Protein AF-A0A961GPV2-F1 (afdb_monomer)

Structure (mmCIF, N/CA/C/O backbone):
data_AF-A0A961GPV2-F1
#
_entry.id   AF-A0A961GPV2-F1
#
loop_
_atom_site.group_PDB
_atom_site.id
_atom_site.type_symbol
_atom_site.label_atom_id
_atom_site.label_alt_id
_atom_site.label_comp_id
_atom_site.label_asym_id
_atom_site.label_entity_id
_atom_site.label_seq_id
_atom_site.pdbx_PDB_ins_code
_atom_site.Cartn_x
_atom_site.Cartn_y
_atom_site.Cartn_z
_atom_site.occupancy
_atom_site.B_iso_or_equiv
_atom_site.auth_seq_id
_atom_site.auth_comp_id
_atom_site.auth_asym_id
_atom_site.auth_atom_id
_atom_site.pdbx_PDB_model_num
ATOM 1 N N . MET A 1 1 ? 78.010 5.850 15.231 1.00 38.69 1 MET A N 1
ATOM 2 C CA . MET A 1 1 ? 76.983 5.231 14.366 1.00 38.69 1 MET A CA 1
ATOM 3 C C . MET A 1 1 ? 75.632 5.747 14.831 1.00 38.69 1 MET A C 1
ATOM 5 O O . MET A 1 1 ? 75.211 5.375 15.913 1.00 38.69 1 MET A O 1
ATOM 9 N N . VAL A 1 2 ? 75.016 6.680 14.100 1.00 40.44 2 VAL A N 1
ATOM 10 C CA . VAL A 1 2 ? 73.680 7.208 14.430 1.00 40.44 2 VAL A CA 1
ATOM 11 C C . VAL A 1 2 ? 72.822 7.032 13.186 1.00 40.44 2 VAL A C 1
ATOM 13 O O . VAL A 1 2 ? 72.975 7.753 12.202 1.00 40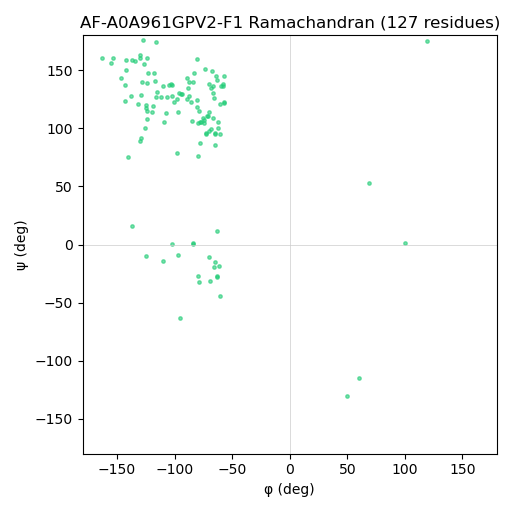.44 2 VAL A O 1
ATOM 16 N N . THR A 1 3 ? 72.003 5.987 13.201 1.00 38.59 3 THR A N 1
ATOM 17 C CA . THR A 1 3 ? 71.165 5.551 12.085 1.00 38.59 3 THR A CA 1
ATOM 18 C C . THR A 1 3 ? 69.973 6.500 11.967 1.00 38.59 3 THR A C 1
ATOM 20 O O . THR A 1 3 ? 69.099 6.517 12.830 1.00 38.59 3 THR A O 1
ATOM 23 N N . ARG A 1 4 ? 69.949 7.335 10.924 1.00 45.41 4 ARG A N 1
ATOM 24 C CA . ARG A 1 4 ? 68.795 8.184 10.596 1.00 45.41 4 ARG A CA 1
ATOM 25 C C . ARG A 1 4 ? 67.728 7.314 9.926 1.00 45.41 4 ARG A C 1
ATOM 27 O O . ARG A 1 4 ? 67.897 6.929 8.774 1.00 45.41 4 ARG A O 1
ATOM 34 N N . LEU A 1 5 ? 66.658 6.989 10.651 1.00 44.47 5 LEU A N 1
ATOM 35 C CA . LEU A 1 5 ? 65.458 6.374 10.081 1.00 44.47 5 LEU A CA 1
ATOM 36 C C . LEU A 1 5 ? 64.712 7.420 9.243 1.00 44.47 5 LEU A C 1
ATOM 38 O O . LEU A 1 5 ? 64.177 8.389 9.778 1.00 44.47 5 LEU A O 1
ATOM 42 N N . ALA A 1 6 ? 64.709 7.232 7.924 1.00 50.00 6 ALA A N 1
ATOM 43 C CA . ALA A 1 6 ? 63.893 8.004 6.999 1.00 50.00 6 ALA A CA 1
ATOM 44 C C . ALA A 1 6 ? 62.463 7.444 7.006 1.00 50.00 6 ALA A C 1
ATOM 46 O O . ALA A 1 6 ? 62.240 6.279 6.678 1.00 50.00 6 ALA A O 1
ATOM 47 N N . LEU A 1 7 ? 61.502 8.275 7.405 1.00 41.22 7 LEU A N 1
ATOM 48 C CA . LEU A 1 7 ? 60.079 7.961 7.380 1.00 41.22 7 LEU A CA 1
ATOM 49 C C . LEU A 1 7 ? 59.566 8.155 5.943 1.00 41.22 7 LEU A C 1
ATOM 51 O O . LEU A 1 7 ? 59.434 9.284 5.475 1.00 41.22 7 LEU A O 1
ATOM 55 N N . VAL A 1 8 ? 59.334 7.059 5.221 1.00 47.03 8 VAL A N 1
ATOM 56 C CA . VAL A 1 8 ? 58.739 7.080 3.876 1.00 47.03 8 VAL A CA 1
ATOM 57 C C . VAL A 1 8 ? 57.221 7.108 4.035 1.00 47.03 8 VAL A C 1
ATOM 59 O O . VAL A 1 8 ? 56.610 6.113 4.417 1.00 47.03 8 VAL A O 1
ATOM 62 N N . ALA A 1 9 ? 56.613 8.265 3.778 1.00 45.03 9 ALA A N 1
ATOM 63 C CA . ALA A 1 9 ? 55.165 8.423 3.743 1.00 45.03 9 ALA A CA 1
ATOM 64 C C . ALA A 1 9 ? 54.615 7.794 2.452 1.00 45.03 9 ALA A C 1
ATOM 66 O O . ALA A 1 9 ? 54.807 8.322 1.357 1.00 45.03 9 ALA A O 1
ATOM 67 N N . VAL A 1 10 ? 53.959 6.641 2.581 1.00 53.12 10 VAL A N 1
ATOM 68 C CA . VAL A 1 10 ? 53.252 5.973 1.484 1.00 53.12 10 VAL A CA 1
ATOM 69 C C . VAL A 1 10 ? 51.918 6.691 1.273 1.00 53.12 10 VAL A C 1
ATOM 71 O O . VAL A 1 10 ? 50.999 6.565 2.077 1.00 53.12 10 VAL A O 1
ATOM 74 N N . LEU A 1 11 ? 51.826 7.475 0.199 1.00 47.22 11 LEU A N 1
ATOM 75 C CA . LEU A 1 11 ? 50.581 8.054 -0.307 1.00 47.22 11 LEU A CA 1
ATOM 76 C C . LEU A 1 11 ? 49.745 6.939 -0.950 1.00 47.22 11 LEU A C 1
ATOM 78 O O . LEU A 1 11 ? 49.952 6.573 -2.106 1.00 47.22 11 LEU A O 1
ATOM 82 N N . THR A 1 12 ? 48.821 6.364 -0.185 1.00 59.25 12 THR A N 1
ATOM 83 C CA . THR A 1 12 ? 47.836 5.406 -0.694 1.00 59.25 12 THR A CA 1
ATOM 84 C C . THR A 1 12 ? 46.783 6.165 -1.501 1.00 59.25 12 THR A C 1
ATOM 86 O O . THR A 1 12 ? 45.940 6.865 -0.945 1.00 59.25 12 THR A O 1
ATOM 89 N N . VAL A 1 13 ? 46.853 6.060 -2.829 1.00 55.75 13 VAL A N 1
ATOM 90 C CA . VAL A 1 13 ? 45.819 6.560 -3.743 1.00 55.75 13 VAL A CA 1
ATOM 91 C C . VAL A 1 13 ? 44.558 5.726 -3.521 1.00 55.75 13 VAL A C 1
ATOM 93 O O . VAL A 1 13 ? 44.517 4.545 -3.857 1.00 55.75 13 VAL A O 1
ATOM 96 N N . CYS A 1 14 ? 43.544 6.338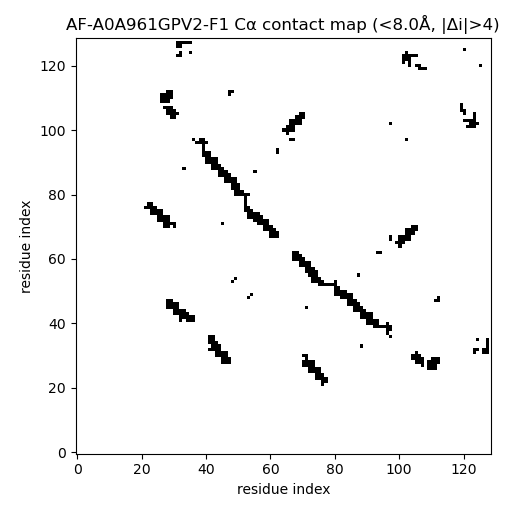 -2.912 1.00 49.47 14 CYS A N 1
ATOM 97 C CA . CYS A 1 14 ? 42.223 5.745 -2.752 1.00 49.47 14 CYS A CA 1
ATOM 98 C C . CYS A 1 14 ? 41.541 5.757 -4.128 1.00 49.47 14 CYS A C 1
ATOM 100 O O . CYS A 1 14 ? 41.025 6.784 -4.568 1.00 49.47 14 CYS A O 1
ATOM 102 N N . ALA A 1 15 ? 41.621 4.642 -4.853 1.00 54.62 15 ALA A N 1
ATOM 103 C CA . ALA A 1 15 ? 40.855 4.442 -6.072 1.00 54.62 15 ALA A CA 1
ATOM 104 C C . ALA A 1 15 ? 39.384 4.267 -5.675 1.00 54.62 15 ALA A C 1
ATOM 106 O O . ALA A 1 15 ? 38.972 3.190 -5.246 1.00 54.62 15 ALA A O 1
ATOM 107 N N . CYS A 1 16 ? 38.603 5.342 -5.765 1.00 51.69 16 CYS A N 1
ATOM 108 C CA . CYS A 1 16 ? 37.156 5.270 -5.634 1.00 51.69 16 CYS A CA 1
ATOM 109 C C . CYS A 1 16 ? 36.635 4.390 -6.773 1.00 51.69 16 CYS A C 1
ATOM 111 O O . CYS A 1 16 ? 36.626 4.808 -7.929 1.00 51.69 16 CYS A O 1
ATOM 113 N N . ALA A 1 17 ? 36.242 3.159 -6.452 1.00 53.50 17 ALA A N 1
ATOM 114 C CA . ALA A 1 17 ? 35.449 2.343 -7.348 1.00 53.50 17 ALA A CA 1
ATOM 115 C C . ALA A 1 17 ? 34.122 3.079 -7.573 1.00 53.50 17 ALA A C 1
ATOM 117 O O . ALA A 1 17 ? 33.241 3.067 -6.718 1.00 53.50 17 ALA A O 1
ATOM 118 N N . THR A 1 18 ? 33.993 3.767 -8.704 1.00 52.91 18 THR A N 1
ATOM 119 C CA . THR A 1 18 ? 32.694 4.149 -9.257 1.00 52.91 18 THR A CA 1
ATOM 120 C C . THR A 1 18 ? 31.984 2.857 -9.631 1.00 52.91 18 THR A C 1
ATOM 122 O O . THR A 1 18 ? 32.125 2.362 -10.748 1.00 52.91 18 THR A O 1
ATOM 125 N N . GLY A 1 19 ? 31.295 2.258 -8.660 1.00 49.66 19 GLY A N 1
ATOM 126 C CA . GLY A 1 19 ? 30.285 1.254 -8.942 1.00 49.66 19 GLY A CA 1
ATOM 127 C C . GLY A 1 19 ? 29.220 1.924 -9.796 1.00 49.66 19 GLY A C 1
ATOM 128 O O . GLY A 1 19 ? 28.664 2.943 -9.393 1.00 49.66 19 GLY A O 1
ATOM 129 N N . CYS A 1 20 ? 28.995 1.398 -10.996 1.00 51.78 20 CYS A N 1
ATOM 130 C CA . CYS A 1 20 ? 27.813 1.715 -11.778 1.00 51.78 20 CYS A CA 1
ATOM 131 C C . CYS A 1 20 ? 26.608 1.267 -10.945 1.00 51.78 20 CYS A C 1
ATOM 133 O O . CYS A 1 20 ? 26.292 0.082 -10.915 1.00 51.78 20 CYS A O 1
ATOM 135 N N . ALA A 1 21 ? 26.009 2.184 -10.189 1.00 55.25 21 ALA A N 1
ATOM 136 C CA . ALA A 1 21 ? 24.683 1.960 -9.652 1.00 55.25 21 ALA A CA 1
ATOM 137 C C . ALA A 1 21 ? 23.746 2.010 -10.858 1.00 55.25 21 ALA A C 1
ATOM 139 O O . ALA A 1 21 ? 23.670 3.033 -11.535 1.00 55.25 21 ALA A O 1
ATOM 140 N N . GLU A 1 22 ? 23.124 0.884 -11.191 1.00 60.84 22 GLU A N 1
ATOM 141 C CA . GLU A 1 22 ? 21.961 0.904 -12.071 1.00 60.84 22 GLU A CA 1
ATOM 142 C C . GLU A 1 22 ? 20.927 1.818 -11.402 1.00 60.84 22 GLU A C 1
ATOM 144 O O . GLU A 1 22 ? 20.608 1.617 -10.228 1.00 60.84 22 GLU A O 1
ATOM 149 N N . ASP A 1 23 ? 20.481 2.867 -12.099 1.00 68.44 23 ASP A N 1
ATOM 150 C CA . ASP A 1 23 ? 19.502 3.817 -11.572 1.00 68.44 23 ASP A CA 1
ATOM 151 C C . ASP A 1 23 ? 18.172 3.084 -11.354 1.00 68.44 23 ASP A C 1
ATOM 153 O O . ASP A 1 23 ? 17.386 2.884 -12.283 1.00 68.44 23 ASP A O 1
ATOM 157 N N . ARG A 1 24 ? 17.945 2.645 -10.114 1.00 78.88 24 ARG A N 1
ATOM 158 C CA . ARG A 1 24 ? 16.681 2.060 -9.672 1.00 78.88 24 ARG A CA 1
ATOM 159 C C . ARG A 1 24 ? 15.762 3.170 -9.197 1.00 78.88 24 ARG A C 1
ATOM 161 O O . ARG A 1 24 ? 16.153 3.984 -8.363 1.00 78.88 24 ARG A O 1
ATOM 168 N N . THR A 1 25 ? 14.546 3.203 -9.727 1.00 84.19 25 THR A N 1
ATOM 169 C CA . THR A 1 25 ? 13.513 4.149 -9.294 1.00 84.19 25 THR A CA 1
ATOM 170 C C . THR A 1 25 ? 12.350 3.387 -8.691 1.00 84.19 25 THR A C 1
ATOM 172 O O . THR A 1 25 ? 11.798 2.499 -9.328 1.00 84.19 25 THR A O 1
ATOM 175 N N . GLU A 1 26 ? 11.959 3.751 -7.479 1.00 88.25 26 GLU A N 1
ATOM 176 C CA . GLU A 1 26 ? 10.790 3.182 -6.817 1.00 88.25 26 GLU A CA 1
ATOM 177 C C . GLU A 1 26 ? 9.534 3.962 -7.190 1.00 88.25 26 GLU A C 1
ATOM 179 O O . GLU A 1 26 ? 9.558 5.195 -7.249 1.00 88.25 26 GLU A O 1
ATOM 184 N N . ALA A 1 27 ? 8.427 3.258 -7.405 1.00 86.62 27 ALA A N 1
ATOM 185 C CA . ALA A 1 27 ? 7.120 3.891 -7.502 1.00 86.62 27 ALA A CA 1
ATOM 186 C C . ALA A 1 27 ? 6.039 3.040 -6.839 1.00 86.62 27 ALA A C 1
ATOM 188 O O . ALA A 1 27 ? 6.111 1.810 -6.836 1.00 86.62 27 ALA A O 1
ATOM 189 N N . GLU A 1 28 ? 5.014 3.715 -6.323 1.00 89.31 28 GLU A N 1
ATOM 190 C CA . GLU A 1 28 ? 3.800 3.045 -5.872 1.00 89.31 28 GLU A CA 1
ATOM 191 C C . GLU A 1 28 ? 2.973 2.592 -7.086 1.00 89.31 28 GLU A C 1
ATOM 193 O O . GLU A 1 28 ? 3.021 3.201 -8.161 1.00 89.31 28 GLU A O 1
ATOM 198 N N . VAL A 1 29 ? 2.213 1.513 -6.924 1.00 88.56 29 VAL A N 1
ATOM 199 C CA . VAL A 1 29 ? 1.335 0.964 -7.965 1.00 88.56 29 VAL A CA 1
ATOM 200 C C . VAL A 1 29 ? -0.072 0.727 -7.433 1.00 88.56 29 VAL A C 1
ATOM 202 O O . VAL A 1 29 ? -0.299 0.641 -6.225 1.00 88.56 29 VAL A O 1
ATOM 205 N N . ASP A 1 30 ? -1.025 0.629 -8.358 1.00 89.94 30 ASP A N 1
ATOM 206 C CA . ASP A 1 30 ? -2.408 0.307 -8.025 1.00 89.94 30 ASP A CA 1
ATOM 207 C C . ASP A 1 30 ? -2.503 -1.106 -7.427 1.00 89.94 30 ASP A C 1
ATOM 209 O O . ASP A 1 30 ? -1.825 -2.047 -7.855 1.00 89.94 30 ASP A O 1
ATOM 213 N N . TRP A 1 31 ? -3.419 -1.271 -6.475 1.00 92.19 31 TRP A N 1
ATOM 214 C CA . TRP A 1 31 ? -3.807 -2.581 -5.967 1.00 92.19 31 TRP A CA 1
ATOM 215 C C . TRP A 1 31 ? -5.319 -2.684 -5.787 1.00 92.19 31 TRP A C 1
ATOM 217 O O . TRP A 1 31 ? -6.036 -1.691 -5.686 1.00 92.19 31 TRP A O 1
ATOM 227 N N . SER A 1 32 ? -5.827 -3.912 -5.759 1.00 92.62 32 SER A N 1
ATOM 228 C CA . SER A 1 32 ? -7.240 -4.206 -5.505 1.00 92.62 32 SER A CA 1
ATOM 229 C C . SER A 1 32 ? -7.394 -5.344 -4.504 1.00 92.62 32 SER A C 1
ATOM 231 O O . SER A 1 32 ? -6.475 -6.140 -4.315 1.00 92.62 32 SER A O 1
ATOM 233 N N . LEU A 1 33 ? -8.554 -5.421 -3.849 1.00 93.88 33 LEU A N 1
ATOM 234 C CA . LEU A 1 33 ? -8.906 -6.580 -3.032 1.00 93.88 33 LEU A CA 1
ATOM 235 C C . LEU A 1 33 ? -9.091 -7.802 -3.936 1.00 93.88 33 LEU A C 1
ATOM 237 O O . LEU A 1 33 ? -9.829 -7.744 -4.919 1.00 93.88 33 LEU A O 1
ATOM 241 N N . ALA A 1 34 ? -8.445 -8.911 -3.587 1.00 92.94 34 ALA A N 1
ATOM 242 C CA . ALA A 1 34 ? -8.665 -10.192 -4.254 1.00 92.94 34 ALA A CA 1
ATOM 243 C C . ALA A 1 34 ? -9.949 -10.876 -3.751 1.00 92.94 34 ALA A C 1
ATOM 245 O O . ALA A 1 34 ? -10.577 -11.643 -4.483 1.00 92.94 34 ALA A O 1
ATOM 246 N N . SER A 1 35 ? -10.345 -10.587 -2.510 1.00 91.38 35 SER A N 1
ATOM 247 C CA . SER A 1 35 ? -11.550 -11.090 -1.854 1.00 91.38 35 SER A CA 1
ATOM 248 C C . SER A 1 35 ? -12.027 -10.091 -0.777 1.00 91.38 35 SER A C 1
ATOM 250 O O . SER A 1 35 ? -11.252 -9.230 -0.345 1.00 91.38 35 SER A O 1
ATOM 252 N N . PRO A 1 36 ? -13.297 -10.146 -0.329 1.00 91.38 36 PRO A N 1
ATOM 253 C CA . PRO A 1 36 ? -13.731 -9.383 0.840 1.00 91.38 36 PRO A CA 1
ATOM 254 C C . PRO A 1 36 ? -12.933 -9.786 2.096 1.00 91.38 36 PRO A C 1
ATOM 256 O O . PRO A 1 36 ? -12.784 -10.985 2.331 1.00 91.38 36 PRO A O 1
ATOM 259 N N . PRO A 1 37 ? -12.481 -8.836 2.940 1.00 92.12 37 PRO A N 1
ATOM 260 C CA . PRO A 1 37 ? -11.715 -9.160 4.143 1.00 92.12 37 PRO A CA 1
ATOM 261 C C . PRO A 1 37 ? -12.451 -10.097 5.106 1.00 92.12 37 PRO A C 1
ATOM 263 O O . PRO A 1 37 ? -13.637 -9.899 5.390 1.00 92.12 37 PRO A O 1
ATOM 266 N N . VAL A 1 38 ? -11.734 -11.069 5.675 1.00 92.88 38 VAL A N 1
ATOM 267 C CA . VAL A 1 38 ? -12.279 -12.038 6.637 1.00 92.88 38 VAL A CA 1
ATOM 268 C C . VAL A 1 38 ? -11.458 -12.010 7.919 1.00 92.88 38 VAL A C 1
ATOM 270 O O . VAL A 1 38 ? -10.264 -12.292 7.932 1.00 92.88 38 VAL A O 1
ATOM 273 N N . GLY A 1 39 ? -12.100 -11.688 9.045 1.00 95.19 39 GLY A N 1
ATOM 274 C CA . GLY A 1 39 ? -11.392 -11.581 10.320 1.00 95.19 39 GLY A CA 1
ATOM 275 C C . GLY A 1 39 ? -10.302 -10.512 10.245 1.00 95.19 39 GLY A C 1
ATOM 276 O O . GLY A 1 39 ? -10.628 -9.342 10.093 1.00 95.19 39 GLY A O 1
ATOM 277 N N . ARG A 1 40 ? -9.032 -10.911 10.365 1.00 97.19 40 ARG A N 1
ATOM 278 C CA . ARG A 1 40 ? -7.860 -10.018 10.259 1.00 97.19 40 ARG A CA 1
ATOM 279 C C . ARG A 1 40 ? -7.140 -10.117 8.913 1.00 97.19 40 ARG A C 1
ATOM 281 O O . ARG A 1 40 ? -6.126 -9.457 8.732 1.00 97.19 40 ARG A O 1
ATOM 288 N N . GLU A 1 41 ? -7.630 -10.952 8.007 1.00 96.94 41 GLU A N 1
ATOM 289 C CA . GLU A 1 41 ? -6.986 -11.221 6.726 1.00 96.94 41 GLU A CA 1
ATOM 290 C C . GLU A 1 41 ? -7.561 -10.299 5.650 1.00 96.94 41 GLU A C 1
ATOM 292 O O . GLU A 1 41 ? -8.783 -10.165 5.499 1.00 96.94 41 GLU A O 1
ATOM 297 N N . VAL A 1 42 ? -6.662 -9.643 4.921 1.00 96.38 42 VAL A N 1
ATOM 298 C CA . VAL A 1 42 ? -6.966 -8.804 3.765 1.00 96.38 42 VAL A CA 1
ATOM 299 C C . VAL A 1 42 ? -6.155 -9.325 2.587 1.00 96.38 42 VAL A C 1
ATOM 301 O O . VAL A 1 42 ? -4.939 -9.139 2.534 1.00 96.38 42 VAL A O 1
ATOM 304 N N . ASP A 1 43 ? -6.833 -9.965 1.638 1.00 96.56 43 ASP A N 1
ATOM 305 C CA . ASP A 1 43 ? -6.197 -10.422 0.407 1.00 96.56 43 ASP A CA 1
ATOM 306 C C . ASP A 1 43 ? -6.195 -9.293 -0.623 1.00 96.56 43 ASP A C 1
ATOM 308 O O . ASP A 1 43 ? -7.248 -8.773 -1.010 1.00 96.56 43 ASP A O 1
ATOM 312 N N . VAL A 1 44 ? -5.008 -8.932 -1.096 1.00 95.75 44 VAL A N 1
ATOM 313 C CA . VAL A 1 44 ? -4.787 -7.880 -2.089 1.00 95.75 44 VAL A CA 1
ATOM 314 C C . VAL A 1 44 ? -4.019 -8.420 -3.287 1.00 95.75 44 VAL A C 1
ATOM 316 O O . VAL A 1 44 ? -3.351 -9.452 -3.218 1.00 95.75 44 VAL A O 1
ATOM 319 N N . ARG A 1 45 ? -4.104 -7.708 -4.406 1.00 94.19 45 ARG A N 1
ATOM 320 C CA . ARG A 1 45 ? -3.258 -7.923 -5.579 1.00 94.19 45 ARG A CA 1
ATOM 321 C C . ARG A 1 45 ? -2.819 -6.586 -6.156 1.00 94.19 45 ARG A C 1
ATOM 323 O O . ARG A 1 45 ? -3.666 -5.725 -6.400 1.00 94.19 45 ARG A O 1
ATOM 330 N N . ALA A 1 46 ? -1.518 -6.416 -6.355 1.00 91.75 46 ALA A N 1
ATOM 331 C CA . ALA A 1 46 ? -0.964 -5.290 -7.097 1.00 91.75 46 ALA A CA 1
ATOM 332 C C . ALA A 1 46 ? -0.990 -5.614 -8.590 1.00 91.75 46 ALA A C 1
ATOM 334 O O . ALA A 1 46 ? -0.700 -6.744 -8.985 1.00 91.75 46 ALA A O 1
ATOM 335 N N . GLU A 1 47 ? -1.335 -4.628 -9.409 1.00 84.94 47 GLU A N 1
ATOM 336 C CA . GLU A 1 47 ? -1.361 -4.757 -10.865 1.00 84.94 47 GLU A CA 1
ATOM 337 C C . GLU A 1 47 ? -0.461 -3.678 -11.462 1.00 84.94 47 GLU A C 1
ATOM 339 O O . GLU A 1 47 ? -0.736 -2.484 -11.340 1.00 84.94 47 GLU A O 1
ATOM 344 N N . PHE A 1 48 ? 0.627 -4.093 -12.106 1.00 83.06 48 PHE A N 1
ATOM 345 C CA . PHE A 1 48 ? 1.601 -3.167 -12.675 1.00 83.06 48 PHE A CA 1
ATOM 346 C C . PHE A 1 48 ? 2.144 -3.672 -14.008 1.00 83.06 48 PHE A C 1
ATOM 348 O O . PHE A 1 48 ? 2.071 -4.858 -14.333 1.00 83.06 48 PHE A O 1
ATOM 355 N N . GLY A 1 49 ? 2.670 -2.745 -14.809 1.00 77.31 49 GLY A N 1
ATOM 356 C CA . GLY A 1 49 ? 3.377 -3.092 -16.036 1.00 77.31 49 GLY A CA 1
ATOM 357 C C . GLY A 1 49 ? 4.684 -3.790 -15.684 1.00 77.31 49 GLY A C 1
ATOM 358 O O . GLY A 1 49 ? 5.654 -3.125 -15.341 1.00 77.31 49 GLY A O 1
ATOM 359 N N . GLY A 1 50 ? 4.682 -5.115 -15.757 1.00 65.75 50 GLY A N 1
ATOM 360 C CA . GLY A 1 50 ? 5.853 -5.953 -15.626 1.00 65.75 50 GLY A CA 1
ATOM 361 C C . GLY A 1 50 ? 6.649 -5.965 -16.916 1.00 65.75 50 GLY A C 1
ATOM 362 O O . GLY A 1 50 ? 6.204 -6.458 -17.950 1.00 65.75 50 GLY A O 1
ATOM 363 N N . SER A 1 51 ? 7.851 -5.428 -16.853 1.00 67.44 51 SER A N 1
ATOM 364 C CA . SER A 1 51 ? 8.835 -5.527 -17.919 1.00 67.44 51 SER A CA 1
ATOM 365 C C . SER A 1 51 ? 10.048 -6.308 -17.434 1.00 67.44 51 SER A C 1
ATOM 367 O O . SER A 1 51 ? 10.209 -6.561 -16.242 1.00 67.44 51 SER A O 1
ATOM 369 N N . SER A 1 52 ? 10.993 -6.588 -18.333 1.00 66.75 52 SER A N 1
ATOM 370 C CA . SER A 1 52 ? 12.366 -6.941 -17.944 1.00 66.75 52 SER A CA 1
ATOM 371 C C . SER A 1 52 ? 13.099 -5.813 -17.202 1.00 66.75 52 SER A C 1
ATOM 373 O O . SER A 1 52 ? 14.316 -5.878 -17.116 1.00 66.75 52 SER A O 1
ATOM 375 N N . CYS A 1 53 ? 12.393 -4.762 -16.787 1.00 73.81 53 CYS A N 1
ATOM 376 C CA . CYS A 1 53 ? 12.869 -3.516 -16.210 1.00 73.81 53 CYS A CA 1
ATOM 377 C C . CYS A 1 53 ? 12.008 -3.096 -15.004 1.00 73.81 53 CYS A C 1
ATOM 379 O O . CYS A 1 53 ? 12.056 -1.934 -14.610 1.00 73.81 53 CYS A O 1
ATOM 381 N N . SER A 1 54 ? 11.191 -3.993 -14.435 1.00 80.44 54 SER A N 1
ATOM 382 C CA . SER A 1 54 ? 10.451 -3.734 -13.197 1.00 80.44 54 SER A CA 1
ATOM 383 C C . SER A 1 54 ? 10.370 -4.978 -12.314 1.00 80.44 54 SER A C 1
ATOM 385 O O . SER A 1 54 ? 10.074 -6.061 -12.817 1.00 80.44 54 SER A O 1
ATOM 387 N N . GLU A 1 55 ? 10.561 -4.824 -11.011 1.00 86.50 55 GLU A N 1
ATOM 388 C CA . GLU A 1 55 ? 10.446 -5.896 -10.022 1.00 86.50 55 GLU A CA 1
ATOM 389 C C . GLU A 1 55 ? 9.520 -5.450 -8.888 1.00 86.50 55 GLU A C 1
ATOM 391 O O . GLU A 1 55 ? 9.556 -4.292 -8.465 1.00 86.50 55 GLU A O 1
ATOM 396 N N . PHE A 1 56 ? 8.668 -6.359 -8.403 1.00 90.12 56 PHE A N 1
ATOM 397 C CA . PHE A 1 56 ? 7.887 -6.084 -7.203 1.00 90.12 56 PHE A CA 1
ATOM 398 C C . PHE A 1 56 ? 8.831 -5.956 -6.008 1.00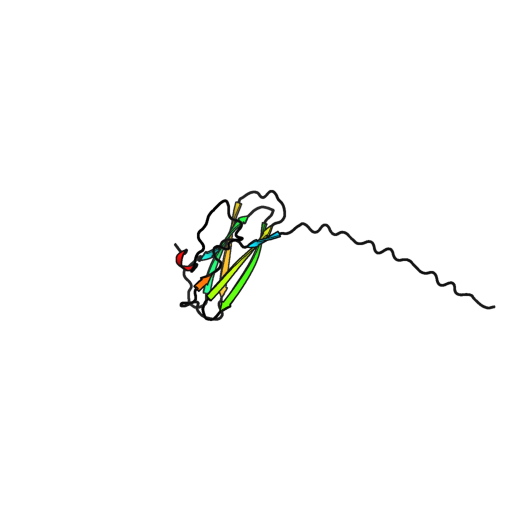 90.12 56 PHE A C 1
ATOM 400 O O . PHE A 1 56 ? 9.629 -6.856 -5.754 1.00 90.12 56 PHE A O 1
ATOM 407 N N . LYS A 1 57 ? 8.737 -4.844 -5.279 1.00 91.94 57 LYS A N 1
ATOM 408 C CA . LYS A 1 57 ? 9.651 -4.547 -4.181 1.00 91.94 57 LYS A CA 1
ATOM 409 C C . LYS A 1 57 ? 9.070 -4.988 -2.845 1.00 91.94 57 LYS A C 1
ATOM 411 O O . LYS A 1 57 ? 9.642 -5.846 -2.175 1.00 91.94 57 LYS A O 1
ATOM 416 N N . ASP A 1 58 ? 7.955 -4.381 -2.445 1.00 94.88 58 ASP A N 1
ATOM 417 C CA . ASP A 1 58 ? 7.390 -4.579 -1.115 1.00 94.88 58 ASP A CA 1
ATOM 418 C C . ASP A 1 58 ? 5.927 -4.138 -0.990 1.00 94.88 58 ASP A C 1
ATOM 420 O O . ASP A 1 58 ? 5.398 -3.359 -1.789 1.00 94.88 58 ASP A O 1
ATOM 424 N N . TRP A 1 59 ? 5.294 -4.670 0.058 1.00 95.94 59 TRP A N 1
ATOM 425 C CA . TRP A 1 59 ? 4.031 -4.196 0.607 1.00 95.94 59 TRP A CA 1
ATOM 426 C C . TRP A 1 59 ? 4.303 -3.479 1.931 1.00 95.94 59 TRP A C 1
ATOM 428 O O . TRP A 1 59 ? 4.873 -4.082 2.844 1.00 95.94 59 TRP A O 1
ATOM 438 N N . ASP A 1 60 ? 3.829 -2.243 2.066 1.00 96.75 60 ASP A N 1
ATOM 439 C CA . ASP A 1 60 ? 3.863 -1.475 3.315 1.00 96.75 60 ASP A CA 1
ATOM 440 C C . ASP A 1 60 ? 2.445 -1.320 3.877 1.00 96.75 60 ASP A C 1
ATOM 442 O O . ASP A 1 60 ? 1.488 -1.056 3.140 1.00 96.75 60 ASP A O 1
ATOM 446 N N . VAL 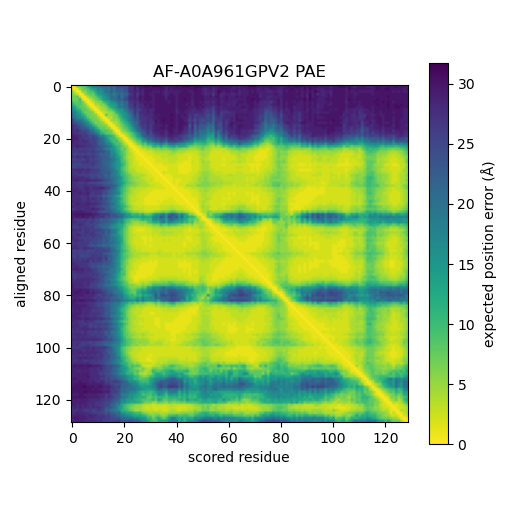A 1 61 ? 2.303 -1.509 5.191 1.00 97.44 61 VAL A N 1
ATOM 447 C CA . VAL A 1 61 ? 1.010 -1.482 5.884 1.00 97.44 61 VAL A CA 1
ATOM 448 C C . VAL A 1 61 ? 1.108 -0.600 7.116 1.00 97.44 61 VAL A C 1
ATOM 450 O O . VAL A 1 61 ? 1.875 -0.871 8.038 1.00 97.44 61 VAL A O 1
ATOM 453 N N . ALA A 1 62 ? 0.273 0.436 7.153 1.00 97.31 62 ALA A N 1
ATOM 454 C CA . ALA A 1 62 ? 0.143 1.330 8.293 1.00 97.31 62 ALA A CA 1
ATOM 455 C C . ALA A 1 62 ? -1.281 1.276 8.856 1.00 97.31 62 ALA A C 1
ATOM 457 O O . ALA A 1 62 ? -2.252 1.625 8.176 1.00 97.31 62 ALA A O 1
ATOM 458 N N . GLU A 1 63 ? -1.404 0.877 10.122 1.00 97.62 63 GLU A N 1
ATOM 459 C CA . GLU A 1 63 ? -2.686 0.753 10.813 1.00 97.62 63 GLU A CA 1
ATOM 460 C C . GLU A 1 63 ? -2.924 1.893 11.806 1.00 97.62 63 GLU A C 1
ATOM 462 O O . GLU A 1 63 ? -2.054 2.292 12.581 1.00 97.62 63 GLU A O 1
ATOM 467 N N . THR A 1 64 ? -4.153 2.407 11.803 1.00 96.56 64 THR A N 1
ATOM 468 C CA . THR A 1 64 ? -4.677 3.291 12.845 1.00 96.56 64 THR A CA 1
ATOM 469 C C . THR A 1 64 ? -6.004 2.747 13.366 1.00 96.56 64 THR A C 1
ATOM 471 O O . THR A 1 64 ? -6.574 1.795 12.827 1.00 96.56 64 THR A O 1
ATOM 474 N N . SER A 1 65 ? -6.560 3.407 14.383 1.00 95.38 65 SER A N 1
ATOM 475 C CA . SER A 1 65 ? -7.896 3.089 14.893 1.00 95.38 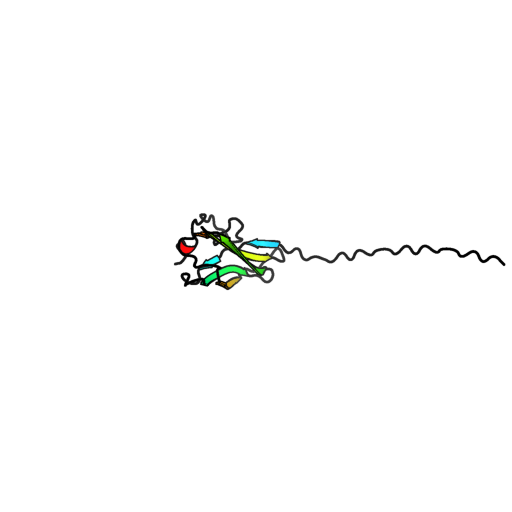65 SER A CA 1
ATOM 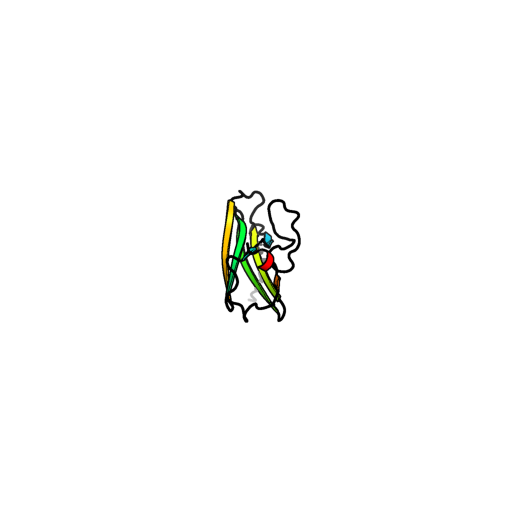476 C C . SER A 1 65 ? -9.029 3.361 13.892 1.00 95.38 65 SER A C 1
ATOM 478 O O . SER A 1 65 ? -10.141 2.891 14.104 1.00 95.38 65 SER A O 1
ATOM 480 N N . SER A 1 66 ? -8.781 4.117 12.815 1.00 96.06 66 SER A N 1
ATOM 481 C CA . SER A 1 66 ? -9.820 4.546 11.858 1.00 96.06 66 SER A CA 1
ATOM 482 C C . SER A 1 66 ? -9.542 4.167 10.403 1.00 96.06 66 SER A C 1
ATOM 484 O O . SER A 1 66 ? -10.411 4.330 9.541 1.00 96.06 66 SER A O 1
ATOM 486 N N . SER A 1 67 ? -8.340 3.680 10.105 1.00 96.19 67 SER A N 1
ATOM 487 C CA . SER A 1 67 ? -7.920 3.358 8.745 1.00 96.19 67 SER A CA 1
ATOM 488 C C . SER A 1 67 ? -6.818 2.311 8.721 1.00 96.19 67 SER A C 1
ATOM 490 O O . SER A 1 67 ? -6.043 2.188 9.668 1.00 96.19 67 SER A O 1
ATOM 492 N N . VAL A 1 68 ? -6.724 1.621 7.592 1.00 97.25 68 VAL A N 1
ATOM 493 C CA . VAL A 1 68 ? -5.600 0.772 7.207 1.00 97.25 68 VAL A CA 1
ATOM 494 C C . VAL A 1 68 ? -5.129 1.270 5.849 1.00 97.25 68 VAL A C 1
ATOM 496 O O . VAL A 1 68 ? -5.896 1.264 4.886 1.00 97.25 68 VAL A O 1
ATOM 499 N N . THR A 1 69 ? -3.889 1.739 5.781 1.00 96.56 69 THR A N 1
ATOM 500 C CA . THR A 1 69 ? -3.265 2.167 4.528 1.00 96.56 69 THR A CA 1
ATOM 501 C C . THR A 1 69 ? -2.349 1.055 4.049 1.00 96.56 69 THR A C 1
ATOM 503 O O . THR A 1 69 ? -1.448 0.661 4.784 1.00 96.56 69 THR A O 1
ATOM 506 N N . ILE A 1 70 ? -2.583 0.567 2.833 1.00 95.88 70 ILE A N 1
ATOM 507 C CA . ILE A 1 70 ? -1.769 -0.465 2.187 1.00 95.88 70 ILE A CA 1
ATOM 508 C C . ILE A 1 70 ? -1.118 0.169 0.961 1.00 95.88 70 ILE A C 1
ATOM 510 O O . ILE A 1 70 ? -1.798 0.827 0.169 1.00 95.88 70 ILE A O 1
ATOM 514 N N . ARG A 1 71 ? 0.189 -0.023 0.802 1.00 95.12 71 ARG A N 1
ATOM 515 C CA . ARG A 1 71 ? 0.962 0.449 -0.350 1.00 95.12 71 ARG A CA 1
ATOM 516 C C . ARG A 1 71 ? 1.686 -0.718 -0.997 1.00 95.12 71 ARG A C 1
ATOM 518 O O . ARG A 1 71 ? 2.216 -1.573 -0.296 1.00 95.12 71 ARG A O 1
ATOM 525 N N . ALA A 1 72 ? 1.697 -0.723 -2.322 1.00 94.06 72 ALA A N 1
ATOM 526 C CA . ALA A 1 72 ? 2.476 -1.638 -3.141 1.00 94.06 72 ALA A CA 1
ATOM 527 C C . ALA A 1 72 ? 3.558 -0.834 -3.855 1.00 94.06 72 ALA A C 1
ATOM 529 O O . ALA A 1 72 ? 3.226 0.140 -4.534 1.00 94.06 72 ALA A O 1
ATOM 530 N N . THR A 1 73 ? 4.814 -1.250 -3.731 1.00 92.50 73 THR A N 1
ATOM 531 C CA . THR A 1 73 ? 5.957 -0.575 -4.353 1.00 92.50 73 THR A CA 1
ATOM 532 C C . THR A 1 73 ? 6.626 -1.499 -5.358 1.00 92.50 73 THR A C 1
ATOM 534 O O . THR A 1 73 ? 6.801 -2.694 -5.112 1.00 92.50 73 THR A O 1
ATOM 537 N N . VAL A 1 74 ? 7.045 -0.938 -6.488 1.00 90.31 74 VAL A N 1
ATOM 538 C CA . VAL A 1 74 ? 7.865 -1.624 -7.490 1.00 90.31 74 VAL A CA 1
ATOM 539 C C . VAL A 1 74 ? 9.155 -0.846 -7.732 1.00 90.31 74 VAL A C 1
ATOM 541 O O . VAL A 1 74 ? 9.168 0.383 -7.648 1.00 90.31 74 VAL A O 1
ATOM 544 N N . GLU A 1 75 ? 10.236 -1.553 -8.046 1.00 89.25 75 GLU A N 1
ATOM 545 C CA . GLU A 1 75 ? 11.485 -0.962 -8.534 1.00 89.25 75 GLU A CA 1
ATOM 546 C C . GLU A 1 75 ? 11.523 -1.025 -10.059 1.00 89.25 75 GLU A C 1
ATOM 548 O O . GLU A 1 75 ? 11.343 -2.093 -10.633 1.00 89.25 75 GLU A O 1
ATOM 553 N N . TYR A 1 76 ? 11.821 0.095 -10.715 1.00 81.81 76 TYR A N 1
ATOM 554 C CA . TYR A 1 76 ? 12.097 0.176 -12.146 1.00 81.81 76 TYR A CA 1
ATOM 555 C C . TYR A 1 76 ? 13.597 0.282 -12.408 1.00 81.81 76 TYR A C 1
ATOM 557 O O . TYR A 1 76 ? 14.291 1.064 -11.758 1.00 81.81 76 TYR A O 1
ATOM 565 N N . PHE A 1 77 ? 14.081 -0.454 -13.403 1.00 79.62 77 PHE A N 1
ATOM 566 C CA . PHE A 1 77 ? 15.467 -0.473 -13.855 1.00 79.62 77 PHE A CA 1
ATOM 567 C C . PHE A 1 77 ? 15.522 -0.288 -15.378 1.00 79.62 77 PHE A C 1
ATOM 569 O O . PHE A 1 77 ? 15.492 -1.244 -16.150 1.00 79.62 77 PHE A O 1
ATOM 576 N N . GLY A 1 78 ? 15.583 0.973 -15.815 1.00 69.12 78 GLY A N 1
ATOM 577 C CA . GLY A 1 78 ? 15.659 1.359 -17.229 1.00 69.12 78 GLY A CA 1
ATOM 578 C C . GLY A 1 78 ? 14.491 2.226 -17.711 1.00 69.12 78 GLY A C 1
ATOM 579 O O . GLY A 1 78 ? 13.553 2.518 -16.977 1.00 69.12 78 GLY A O 1
ATOM 580 N N . ASN A 1 79 ? 14.584 2.684 -18.960 1.00 59.69 79 ASN A N 1
ATOM 581 C CA . ASN A 1 79 ? 13.703 3.687 -19.570 1.00 59.69 79 ASN A CA 1
ATOM 582 C C . ASN A 1 79 ? 12.755 3.133 -20.654 1.00 59.69 79 ASN A C 1
ATOM 584 O O . ASN A 1 79 ? 11.812 3.828 -21.029 1.00 59.69 79 ASN A O 1
ATOM 588 N N . GLU A 1 80 ? 12.980 1.914 -21.158 1.00 54.84 80 GLU A N 1
ATOM 589 C CA . GLU A 1 80 ? 12.183 1.296 -22.230 1.00 54.84 80 GLU A CA 1
ATOM 590 C C . GLU A 1 80 ? 11.734 -0.120 -21.834 1.00 54.84 80 GLU A C 1
ATOM 592 O O . GLU A 1 80 ? 12.425 -1.113 -22.043 1.00 54.84 80 GLU A O 1
ATOM 597 N N . CYS A 1 81 ? 10.548 -0.192 -21.236 1.00 61.09 81 CYS A N 1
ATOM 598 C CA . CYS A 1 81 ? 9.929 -1.403 -20.705 1.00 61.09 81 CYS A CA 1
ATOM 599 C C . CYS A 1 81 ? 8.980 -2.042 -21.740 1.00 61.09 81 CYS A C 1
ATOM 601 O O . CYS A 1 81 ? 8.092 -1.358 -22.252 1.00 61.09 81 CYS A O 1
ATOM 603 N N . THR A 1 82 ? 9.088 -3.349 -22.021 1.00 58.03 82 THR A N 1
ATOM 604 C CA . THR A 1 82 ? 7.980 -4.091 -22.665 1.00 58.03 82 THR A CA 1
ATOM 605 C C . THR A 1 82 ? 6.822 -4.233 -21.677 1.00 58.03 82 THR A C 1
ATOM 607 O O . THR A 1 82 ? 7.055 -4.470 -20.499 1.00 58.03 82 THR A O 1
ATOM 610 N N . ALA A 1 83 ? 5.580 -4.052 -22.127 1.00 64.75 83 ALA A N 1
ATOM 611 C CA . ALA A 1 83 ? 4.418 -3.961 -21.243 1.00 64.75 83 ALA A CA 1
ATOM 612 C C . ALA A 1 83 ? 3.669 -5.298 -21.147 1.00 64.75 83 ALA A C 1
ATOM 614 O O . ALA A 1 83 ? 2.628 -5.464 -21.784 1.00 64.75 83 ALA A O 1
ATOM 615 N N . ASP A 1 84 ? 4.184 -6.235 -20.353 1.00 76.38 84 ASP A N 1
ATOM 616 C CA . ASP A 1 84 ? 3.373 -7.358 -19.883 1.00 76.38 84 ASP A CA 1
ATOM 617 C C . ASP A 1 84 ? 2.696 -6.955 -18.566 1.00 76.38 84 ASP A C 1
ATOM 619 O O . ASP A 1 84 ? 3.250 -6.206 -17.769 1.00 76.38 84 ASP A O 1
ATOM 623 N N . LEU A 1 85 ? 1.456 -7.382 -18.328 1.00 80.81 85 LEU A N 1
ATOM 624 C CA . LEU A 1 85 ? 0.800 -7.122 -17.044 1.00 80.81 85 LEU A CA 1
ATOM 625 C C . LEU A 1 85 ? 1.296 -8.148 -16.021 1.00 80.81 85 LEU A C 1
ATOM 627 O O . LEU A 1 85 ? 1.136 -9.351 -16.239 1.00 80.81 85 LEU A O 1
ATOM 631 N N . VAL A 1 86 ? 1.839 -7.681 -14.899 1.00 85.75 86 VAL A N 1
ATOM 632 C CA . VAL A 1 86 ? 2.156 -8.519 -13.739 1.00 85.75 86 VAL A CA 1
ATOM 633 C C . VAL A 1 86 ? 1.104 -8.305 -12.659 1.00 85.75 86 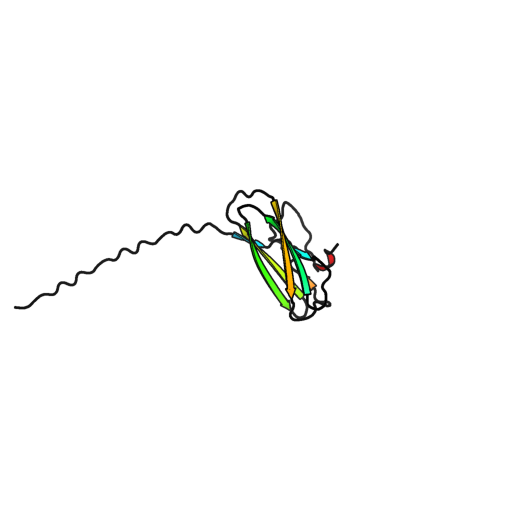VAL A C 1
ATOM 635 O O . VAL A 1 86 ? 0.661 -7.183 -12.407 1.00 85.75 86 VAL A O 1
ATOM 638 N N . VAL A 1 87 ? 0.698 -9.416 -12.046 1.00 89.00 87 VAL A N 1
ATOM 639 C CA . VAL A 1 87 ? -0.241 -9.455 -10.926 1.00 89.00 87 VAL A CA 1
ATOM 640 C C . VAL A 1 87 ? 0.478 -10.087 -9.745 1.00 89.00 87 VAL A C 1
ATOM 642 O O . VAL A 1 87 ? 0.798 -11.274 -9.805 1.00 89.00 87 VAL A O 1
ATOM 645 N N . GLU A 1 88 ? 0.702 -9.312 -8.686 1.00 93.06 88 GLU A N 1
ATOM 646 C CA . GLU A 1 88 ? 1.375 -9.782 -7.472 1.00 93.06 88 GLU A CA 1
ATOM 647 C C . GLU A 1 88 ? 0.372 -9.897 -6.313 1.00 93.06 88 GLU A C 1
ATOM 649 O O . GLU A 1 88 ? -0.071 -8.870 -5.787 1.00 93.06 88 GLU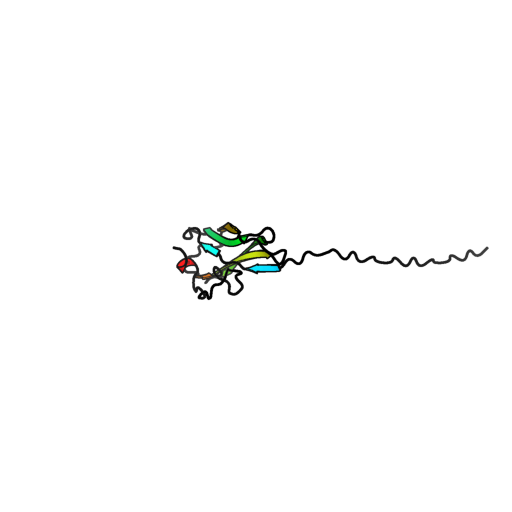 A O 1
ATOM 654 N N . PRO A 1 89 ? -0.045 -11.117 -5.927 1.00 94.75 89 PRO A N 1
ATOM 655 C CA . PRO A 1 89 ? -0.977 -11.328 -4.826 1.00 94.75 89 PRO A CA 1
ATOM 656 C C . PRO A 1 89 ? -0.274 -11.321 -3.462 1.00 94.75 89 PRO A C 1
ATOM 658 O O . PRO A 1 89 ? 0.839 -11.818 -3.318 1.00 94.75 89 PRO A O 1
ATOM 661 N N . MET A 1 90 ? -0.968 -10.849 -2.427 1.00 95.94 90 MET A N 1
ATOM 662 C CA . MET A 1 90 ? -0.504 -10.893 -1.039 1.00 95.94 90 MET A CA 1
ATOM 663 C C . MET A 1 90 ? -1.679 -11.073 -0.080 1.00 95.94 90 MET A C 1
ATOM 665 O O . MET A 1 90 ? -2.750 -10.504 -0.286 1.00 95.94 90 MET A O 1
ATOM 669 N N . SER A 1 91 ? -1.462 -11.834 0.992 1.00 96.62 91 SER A N 1
ATOM 670 C CA . SER A 1 91 ? -2.399 -11.923 2.114 1.00 96.62 91 SER A CA 1
ATOM 671 C C . SER A 1 91 ? -1.807 -11.187 3.311 1.00 96.62 91 SER A C 1
ATOM 673 O O . SER A 1 91 ? -0.760 -11.572 3.839 1.00 96.62 91 SER A O 1
ATOM 675 N N . ILE A 1 92 ? -2.441 -10.082 3.698 1.00 96.88 92 ILE A N 1
ATOM 676 C CA . ILE A 1 92 ? -1.993 -9.207 4.781 1.00 96.88 92 ILE A CA 1
ATOM 677 C C . ILE A 1 92 ? -2.769 -9.569 6.044 1.00 96.88 92 ILE A C 1
ATOM 679 O O . ILE A 1 92 ? -4.000 -9.542 6.058 1.00 96.88 92 ILE A O 1
ATOM 683 N N . VAL A 1 93 ? -2.044 -9.876 7.120 1.00 97.50 93 VAL A N 1
ATOM 684 C CA . VAL A 1 93 ? -2.630 -10.104 8.445 1.00 97.50 93 VAL A CA 1
ATOM 685 C C . VAL A 1 93 ? -2.525 -8.818 9.252 1.00 97.50 9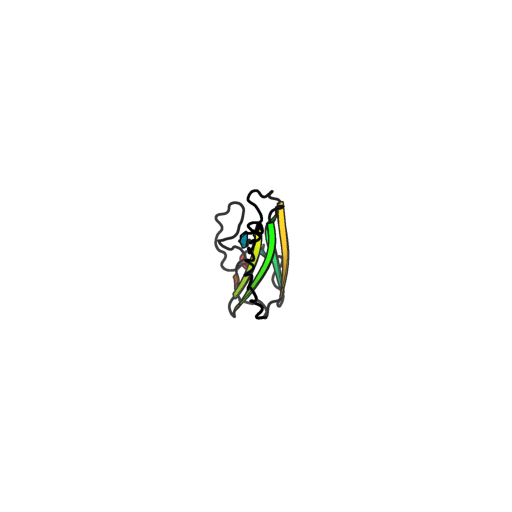3 VAL A C 1
ATOM 687 O O . VAL A 1 93 ? -1.425 -8.397 9.597 1.00 97.50 93 VAL A O 1
ATOM 690 N N . LEU A 1 94 ? -3.673 -8.224 9.559 1.00 97.00 94 LEU A N 1
ATOM 691 C CA . LEU A 1 94 ? -3.782 -7.008 10.357 1.00 97.00 94 LEU A CA 1
ATOM 692 C C . LEU A 1 94 ? -3.674 -7.292 11.861 1.00 97.00 94 LEU A C 1
ATOM 694 O O . LEU A 1 94 ? -3.969 -8.398 12.335 1.00 97.00 94 LEU A O 1
ATOM 698 N N . ASP A 1 95 ? -3.338 -6.261 12.630 1.00 97.50 95 ASP A N 1
ATOM 699 C CA . ASP A 1 95 ? -3.335 -6.304 14.093 1.00 97.50 95 ASP A CA 1
ATOM 700 C C . ASP A 1 95 ? -4.742 -6.615 14.632 1.00 97.50 95 ASP A C 1
ATOM 702 O O . ASP A 1 95 ? -4.927 -7.509 15.469 1.00 97.50 95 ASP A O 1
ATOM 706 N N . GLU A 1 96 ? -5.756 -5.956 14.066 1.00 95.81 96 GLU A N 1
ATOM 707 C CA . GLU A 1 96 ? -7.176 -6.118 14.394 1.00 95.81 96 GLU A CA 1
ATOM 708 C C . GLU A 1 96 ? -8.026 -6.337 13.131 1.00 95.81 96 GLU A C 1
ATOM 710 O O . GLU A 1 96 ? -7.586 -6.046 12.021 1.00 95.81 96 GLU A O 1
ATOM 715 N N . PRO A 1 97 ? -9.270 -6.838 13.241 1.00 95.88 97 PRO A N 1
ATOM 716 C CA . PRO A 1 97 ? -10.172 -6.895 12.096 1.00 95.88 97 PRO A CA 1
ATOM 717 C C . PRO A 1 97 ? -10.388 -5.510 11.472 1.00 95.88 97 PRO A C 1
ATOM 719 O O . PRO A 1 97 ? -10.422 -4.510 12.193 1.00 95.88 97 PRO A O 1
ATOM 722 N N . PRO A 1 98 ? -10.535 -5.389 10.143 1.00 92.81 98 PRO A N 1
ATOM 723 C CA . PRO A 1 98 ? -10.635 -4.082 9.511 1.00 92.81 98 PRO A CA 1
ATOM 724 C C . PRO A 1 98 ? -11.955 -3.383 9.867 1.00 92.81 98 PRO A C 1
ATOM 726 O O . PRO A 1 98 ? -11.950 -2.170 10.026 1.00 92.81 98 PRO A O 1
ATOM 729 N N . GLY A 1 99 ? -13.053 -4.119 10.091 1.00 92.31 99 GLY A N 1
ATOM 730 C CA . GLY A 1 99 ? -14.322 -3.554 10.574 1.00 92.31 99 GLY A CA 1
ATOM 731 C C . GLY A 1 99 ? -14.760 -2.329 9.763 1.00 92.31 99 GLY A C 1
ATOM 732 O O . GLY A 1 99 ? -14.710 -2.364 8.533 1.00 92.31 99 GLY A O 1
ATOM 733 N N . ASP A 1 100 ? -15.096 -1.243 10.463 1.00 92.75 100 ASP A N 1
ATOM 734 C CA . ASP A 1 100 ? -15.482 0.050 9.872 1.00 92.75 100 ASP A CA 1
ATOM 735 C C . ASP A 1 100 ? -14.281 0.944 9.496 1.00 92.75 100 ASP A C 1
ATOM 737 O O . ASP A 1 100 ? -14.458 2.072 9.031 1.00 92.75 100 ASP A O 1
ATOM 741 N N . ARG A 1 101 ? -13.038 0.486 9.712 1.00 95.00 101 ARG A N 1
ATOM 742 C CA . ARG A 1 101 ? -11.835 1.251 9.350 1.00 95.00 101 ARG A CA 1
ATOM 743 C C . ARG A 1 101 ? -11.751 1.360 7.839 1.00 95.00 101 ARG A C 1
ATOM 745 O O . ARG A 1 101 ? -11.921 0.356 7.155 1.00 95.00 101 ARG A O 1
ATOM 752 N N . ARG A 1 102 ? -11.434 2.537 7.309 1.00 94.75 102 ARG A N 1
ATOM 753 C CA . ARG A 1 102 ? -11.287 2.734 5.857 1.00 94.75 102 ARG A CA 1
ATOM 754 C C . ARG A 1 102 ? -10.061 1.996 5.328 1.00 94.75 102 ARG A C 1
ATOM 756 O O . ARG A 1 102 ? -8.998 2.107 5.941 1.00 94.75 102 ARG A O 1
ATOM 763 N N . LEU A 1 103 ? -10.188 1.291 4.205 1.00 94.81 103 LEU A N 1
ATOM 764 C CA . LEU A 1 103 ? -9.026 0.765 3.486 1.00 94.81 103 LEU A CA 1
ATOM 765 C C . LEU A 1 103 ? -8.553 1.812 2.481 1.00 94.81 103 LEU A C 1
ATOM 767 O O . LEU A 1 103 ? -9.341 2.274 1.664 1.00 94.81 103 LEU A O 1
ATOM 771 N N . LEU A 1 104 ? -7.284 2.201 2.546 1.00 94.31 104 LEU A N 1
ATOM 772 C CA . LEU A 1 104 ? -6.719 3.297 1.756 1.00 94.31 104 LEU A CA 1
ATOM 773 C C . LEU A 1 104 ? -5.482 2.837 0.979 1.00 94.31 104 LEU A C 1
ATOM 775 O O . LEU A 1 104 ? -4.790 1.918 1.407 1.00 94.31 104 LEU A O 1
ATOM 779 N N . GLY A 1 105 ? -5.173 3.530 -0.120 1.00 90.62 105 GLY A N 1
ATOM 780 C CA . GLY A 1 105 ? -3.926 3.348 -0.877 1.00 90.62 105 GLY A CA 1
ATOM 781 C C . GLY A 1 105 ? -4.028 2.492 -2.144 1.00 90.62 105 GLY A C 1
ATOM 782 O O . GLY A 1 105 ? -3.029 2.334 -2.826 1.00 90.62 105 GLY A O 1
ATOM 783 N N . CYS A 1 106 ? -5.212 1.990 -2.510 1.00 90.75 106 CYS A N 1
ATOM 784 C CA . CYS A 1 106 ? -5.427 1.174 -3.722 1.00 90.75 106 CYS A CA 1
ATOM 785 C C . CYS A 1 106 ? -5.204 1.910 -5.046 1.00 90.75 106 CYS A C 1
ATOM 787 O O . CYS A 1 106 ? -5.060 1.268 -6.085 1.00 90.75 106 CYS A O 1
ATOM 789 N N . ARG A 1 107 ? -5.234 3.246 -5.026 1.00 86.50 107 ARG A N 1
ATOM 790 C CA . ARG A 1 107 ? -5.015 4.108 -6.194 1.00 86.50 107 ARG A CA 1
ATOM 791 C C . ARG A 1 107 ? -4.195 5.330 -5.790 1.00 86.50 107 ARG A C 1
ATOM 793 O O . ARG A 1 107 ? -4.780 6.398 -5.579 1.00 86.50 107 ARG A O 1
ATOM 800 N N . PRO A 1 108 ? -2.883 5.174 -5.573 1.00 74.50 108 PRO A N 1
ATOM 801 C CA . PRO A 1 108 ? -2.044 6.300 -5.204 1.00 74.50 108 PRO A CA 1
ATOM 802 C C . PRO A 1 108 ? -1.929 7.295 -6.366 1.00 74.50 108 PRO A C 1
ATOM 804 O O . PRO A 1 108 ? -1.982 6.924 -7.535 1.00 74.50 108 PRO A O 1
ATOM 807 N N . GLU A 1 109 ? -1.768 8.584 -6.063 1.00 72.81 109 GLU A N 1
ATOM 808 C CA . GLU A 1 109 ? -1.599 9.628 -7.092 1.00 72.81 109 GLU A CA 1
ATOM 809 C C . GLU A 1 109 ? -0.319 9.438 -7.921 1.00 72.81 109 GLU A C 1
ATOM 811 O O . GLU A 1 109 ? -0.248 9.829 -9.085 1.00 72.81 109 GLU A O 1
ATOM 816 N N . SER A 1 110 ? 0.678 8.806 -7.307 1.00 65.75 110 SER A N 1
ATOM 817 C CA . SER A 1 110 ? 1.965 8.424 -7.876 1.00 65.75 110 SER A CA 1
ATOM 818 C C . SER A 1 110 ? 1.919 7.096 -8.635 1.00 65.75 110 SER A C 1
ATOM 820 O O . SER A 1 110 ? 2.959 6.676 -9.145 1.00 65.75 110 SER A O 1
ATOM 822 N N . ALA A 1 111 ? 0.753 6.439 -8.724 1.00 68.38 111 ALA A N 1
ATOM 823 C CA . ALA A 1 111 ? 0.612 5.157 -9.398 1.00 68.38 111 ALA A CA 1
ATOM 824 C C . ALA A 1 111 ? 1.077 5.240 -10.850 1.00 68.38 111 ALA A C 1
ATOM 826 O O . ALA A 1 111 ? 0.514 5.972 -11.671 1.00 68.38 111 ALA A O 1
ATOM 827 N N . VAL A 1 112 ? 2.058 4.415 -11.202 1.00 64.62 112 VAL A N 1
ATOM 828 C CA . VAL A 1 112 ? 2.457 4.244 -12.598 1.00 64.62 112 VAL A CA 1
ATOM 829 C C . VAL A 1 112 ? 1.441 3.327 -13.273 1.00 64.62 112 VAL A C 1
ATOM 831 O O . VAL A 1 112 ? 1.595 2.110 -13.321 1.00 64.62 112 VAL A O 1
ATOM 834 N N . THR A 1 113 ? 0.366 3.914 -13.791 1.00 57.91 113 THR A N 1
ATOM 835 C CA . THR A 1 113 ? -0.608 3.214 -14.634 1.00 57.91 113 THR A CA 1
ATOM 836 C C . THR A 1 113 ? -0.670 3.823 -16.024 1.00 57.91 113 THR A C 1
ATOM 838 O O . THR A 1 113 ? -0.488 5.025 -16.226 1.00 57.91 113 THR A O 1
ATOM 841 N N . ALA A 1 114 ? -0.937 2.977 -17.019 1.00 47.47 114 ALA A N 1
ATOM 842 C CA . ALA A 1 114 ? -1.120 3.412 -18.394 1.00 47.47 114 ALA A CA 1
ATOM 843 C C . ALA A 1 114 ? -2.376 4.303 -18.518 1.00 47.47 114 ALA A C 1
ATOM 845 O O . ALA A 1 114 ? -3.490 3.817 -18.689 1.00 47.47 114 ALA A O 1
ATOM 846 N N . GLY A 1 115 ? -2.179 5.623 -18.447 1.00 48.19 115 GLY A N 1
ATOM 847 C CA . GLY A 1 115 ? -3.059 6.635 -19.036 1.00 48.19 115 GLY A CA 1
ATOM 848 C C . GLY A 1 115 ? -4.448 6.820 -18.417 1.00 48.19 115 GLY A C 1
ATOM 849 O O . GLY A 1 115 ? -5.424 6.838 -19.166 1.00 48.19 115 GLY A O 1
ATOM 850 N N . SER A 1 116 ? -4.578 7.039 -17.102 1.00 53.41 116 SER A N 1
ATOM 851 C CA . SER A 1 116 ? -5.898 7.310 -16.507 1.00 53.41 116 SER A CA 1
ATOM 852 C C . SER A 1 116 ? -5.957 8.557 -15.620 1.00 53.41 116 SER A C 1
ATOM 854 O O . SER A 1 116 ? -5.222 8.697 -14.652 1.00 53.41 116 SER A O 1
ATOM 856 N N . ASN A 1 117 ? -6.936 9.421 -15.907 1.00 55.00 117 ASN A N 1
ATOM 857 C CA . ASN A 1 117 ? -7.419 10.488 -15.028 1.00 55.00 117 ASN A CA 1
ATOM 858 C C . ASN A 1 117 ? -8.365 9.852 -13.988 1.00 55.00 117 ASN A C 1
ATOM 860 O O . ASN A 1 117 ? -9.585 9.846 -14.166 1.00 55.00 117 ASN A O 1
ATOM 864 N N . ARG A 1 118 ? -7.798 9.161 -12.990 1.00 63.78 118 ARG A N 1
ATOM 865 C CA . ARG A 1 118 ? -8.556 8.303 -12.063 1.00 63.78 118 ARG A CA 1
ATOM 866 C C . ARG A 1 118 ? -9.065 9.108 -10.854 1.00 63.78 118 ARG A C 1
ATOM 868 O O . ARG A 1 118 ? -8.292 9.873 -10.286 1.00 63.78 118 ARG A O 1
ATOM 875 N N . PRO A 1 119 ? -10.338 8.950 -10.439 1.00 64.94 119 PRO A N 1
ATOM 876 C CA . PRO A 1 119 ? -10.820 9.549 -9.199 1.00 64.94 119 PRO A CA 1
ATOM 877 C C . PRO A 1 119 ? -10.074 8.960 -8.001 1.00 64.94 119 PRO A C 1
ATOM 879 O O . PRO A 1 119 ? -9.842 7.745 -7.958 1.00 64.94 119 PRO A O 1
ATOM 882 N N . THR A 1 120 ? -9.763 9.805 -7.020 1.00 64.44 120 THR A N 1
ATOM 883 C CA . THR A 1 120 ? -9.370 9.361 -5.681 1.00 64.44 120 THR A CA 1
ATOM 884 C C . THR A 1 120 ? -10.485 8.503 -5.089 1.00 64.44 120 THR A C 1
ATOM 886 O O . THR A 1 120 ? -11.664 8.831 -5.230 1.00 64.44 120 THR A O 1
ATOM 889 N N . VAL A 1 121 ? -10.113 7.391 -4.462 1.00 75.88 121 VAL A N 1
ATOM 890 C CA . VAL A 1 121 ? -11.048 6.471 -3.805 1.00 75.88 121 VAL A CA 1
ATOM 891 C C . VAL A 1 121 ? -10.981 6.713 -2.302 1.00 75.88 121 VAL A C 1
ATOM 893 O O . VAL A 1 121 ? -9.890 6.687 -1.732 1.00 75.88 121 VAL A O 1
ATOM 896 N N . ASP A 1 122 ? -12.138 6.936 -1.678 1.00 80.62 122 ASP A N 1
ATOM 897 C CA . ASP A 1 122 ? -12.237 7.200 -0.238 1.00 80.62 122 ASP A CA 1
ATOM 898 C C . ASP A 1 122 ? -12.138 5.916 0.606 1.00 80.62 122 ASP A C 1
ATOM 900 O O . ASP A 1 122 ? -11.600 5.955 1.715 1.00 80.62 122 ASP A O 1
ATOM 904 N N . ASP A 1 123 ? -12.627 4.781 0.090 1.00 90.12 123 ASP A N 1
ATOM 905 C CA . ASP A 1 123 ? -12.411 3.449 0.663 1.00 90.12 123 ASP A CA 1
ATOM 906 C C . ASP A 1 123 ? -12.245 2.393 -0.441 1.00 90.12 123 ASP A C 1
ATOM 908 O O . ASP A 1 123 ? -13.110 2.183 -1.291 1.00 90.12 123 ASP A O 1
ATOM 912 N N . CYS A 1 124 ? -11.125 1.681 -0.416 1.00 91.12 124 CYS A N 1
ATOM 913 C CA . CYS A 1 124 ? -10.770 0.659 -1.391 1.00 91.12 124 CYS A CA 1
ATOM 914 C C . CYS A 1 124 ? -11.749 -0.520 -1.432 1.00 91.12 124 CYS A C 1
ATOM 916 O O . CYS A 1 124 ? -11.815 -1.213 -2.450 1.00 91.12 124 CYS A O 1
ATOM 918 N N . ARG A 1 125 ? -12.576 -0.723 -0.398 1.00 89.12 125 ARG A N 1
ATOM 919 C CA . ARG A 1 125 ? -13.674 -1.702 -0.448 1.00 89.12 125 ARG A CA 1
ATOM 920 C C . ARG A 1 125 ? -14.726 -1.367 -1.496 1.00 89.12 125 ARG A C 1
ATOM 922 O O . ARG A 1 125 ? -15.329 -2.279 -2.047 1.00 89.12 125 ARG A O 1
ATOM 929 N N . GLU A 1 126 ? -14.910 -0.091 -1.818 1.00 84.06 126 GLU A N 1
ATOM 930 C CA . GLU A 1 126 ? -15.856 0.343 -2.851 1.00 84.06 126 GLU A CA 1
ATOM 931 C C . GLU A 1 126 ? -15.392 -0.033 -4.266 1.00 84.06 126 GLU A C 1
ATOM 933 O O . GLU A 1 126 ? -16.153 0.075 -5.225 1.00 84.06 126 GLU A O 1
ATOM 938 N N . THR A 1 127 ? -14.142 -0.486 -4.410 1.00 71.38 127 THR A N 1
ATOM 939 C CA . THR A 1 127 ? -13.581 -0.930 -5.691 1.00 71.38 127 THR A CA 1
ATOM 940 C C . THR A 1 127 ? -13.640 -2.442 -5.896 1.00 71.38 127 THR A C 1
ATOM 942 O O . THR A 1 127 ? -13.388 -2.899 -7.012 1.00 71.38 127 THR A O 1
ATOM 945 N N . ALA A 1 128 ? -13.996 -3.215 -4.863 1.00 60.94 128 ALA A N 1
ATOM 946 C CA . ALA A 1 128 ? -14.178 -4.657 -4.977 1.00 60.94 128 ALA A CA 1
ATOM 947 C C . ALA A 1 128 ? -15.453 -4.942 -5.792 1.00 60.94 128 ALA A C 1
ATOM 949 O O . ALA A 1 128 ? -16.559 -4.643 -5.344 1.00 60.94 128 ALA A O 1
ATOM 950 N N . SER A 1 129 ? -15.281 -5.460 -7.013 1.00 49.50 129 SER A N 1
ATOM 951 C CA . SER A 1 129 ? -16.364 -5.868 -7.924 1.00 49.50 129 SER A CA 1
ATOM 952 C C . SER A 1 129 ? -16.480 -7.383 -7.982 1.00 49.50 129 SER A C 1
ATOM 954 O O . SER A 1 129 ? -15.412 -8.031 -8.054 1.00 49.50 129 SER A O 1
#

pLDDT: mean 78.19, std 18.37, range [38.59, 97.62]

Mean predicted aligned error: 11.72 Å

Secondary structure (DSSP, 8-state):
-----------------------EEEEEE-EEESS--BTTEEEEEEEEEE-TTEEEEEEEEEE-SSEEEEEEEEEEESS----EEEEEEEEEE-SS--TTSEEE-SS-TT---SS--PPPPS-GGGG--

Sequence (129 aa):
MVTRLALVAVLTVCACATGCAEDRTEAEVDWSLASPPVGREVDVRAEFGGSSCSEFKDWDVAETSSSVTIRATVEYFGNECTADLVVEPMSIVLDEPPGDRRLLGCRPESAVTAGSNRPTVDDCRETAS

Foldseek 3Di:
DDDDDDDDDDPPDPPPPPDPDQDKDKFWAAKAFPDPDDWQKTKMKTKDFDFVFKDWDDWDWDDDPAAIEIITMMIGGDDDGDGDIDIGIDIDGHPGGCPNHAYAHNDDPRHPDPDDPDDHDRHSVVVDD

Solvent-accessible surface area (backbone atoms only — not comparable to full-atom values): 8034 Å² total; per-residue (Å²): 140,82,86,80,82,80,84,80,82,80,82,78,79,80,77,78,78,80,70,84,71,75,72,68,46,76,40,43,30,32,38,46,57,73,50,84,71,53,70,37,38,40,36,34,30,36,53,40,67,34,21,101,28,41,45,86,66,50,79,50,78,51,80,58,100,61,31,38,38,45,43,38,35,31,37,31,50,75,92,83,64,59,81,42,83,38,77,52,74,47,78,44,78,48,99,54,57,56,82,90,32,36,37,36,47,36,64,43,94,70,34,68,62,94,83,71,97,69,80,82,69,85,36,44,70,80,69,58,125

Radius of gyration: 24.48 Å; Cα contacts (8 Å, |Δi|>4): 243; chains: 1; bounding box: 93×22×38 Å